Protein AF-A0AA40VW78-F1 (afdb_monomer_lite)

Organism: NCBI:txid2593771

Structure (mmCIF, N/CA/C/O backbone):
data_AF-A0AA40VW78-F1
#
_entry.id   AF-A0AA40VW78-F1
#
loop_
_atom_site.group_PDB
_atom_site.id
_atom_site.type_symbol
_atom_site.label_atom_id
_atom_site.label_alt_id
_atom_site.label_comp_id
_atom_site.label_asym_id
_atom_site.label_entity_id
_atom_site.label_seq_id
_atom_site.pdbx_PDB_ins_code
_atom_site.Cartn_x
_atom_site.Cartn_y
_atom_site.Cartn_z
_atom_site.occupancy
_atom_site.B_iso_or_equiv
_atom_site.auth_seq_id
_atom_site.auth_comp_id
_atom_site.auth_asym_id
_atom_site.auth_atom_id
_atom_site.pdbx_PDB_model_num
ATOM 1 N N . ASN A 1 1 ? 6.496 -16.916 -13.749 1.00 44.56 1 ASN A N 1
ATOM 2 C CA . ASN A 1 1 ? 7.208 -17.112 -12.480 1.00 44.56 1 ASN A CA 1
ATOM 3 C C . ASN A 1 1 ? 6.370 -16.490 -11.384 1.00 44.56 1 ASN A C 1
ATOM 5 O O . ASN A 1 1 ? 6.115 -15.294 -11.426 1.00 44.56 1 ASN A O 1
ATOM 9 N N . THR A 1 2 ? 5.797 -17.316 -10.520 1.00 48.09 2 THR A N 1
ATOM 10 C CA . THR A 1 2 ? 4.881 -16.899 -9.452 1.00 48.09 2 THR A CA 1
ATOM 11 C C . THR A 1 2 ? 5.730 -16.695 -8.213 1.00 48.09 2 THR A C 1
ATOM 13 O O . THR A 1 2 ? 6.367 -17.670 -7.852 1.00 48.09 2 THR A O 1
ATOM 16 N N . ASP A 1 3 ? 5.755 -15.486 -7.631 1.00 56.75 3 ASP A N 1
ATOM 17 C CA . ASP A 1 3 ? 6.332 -15.134 -6.312 1.00 56.75 3 ASP A CA 1
ATOM 18 C C . ASP A 1 3 ? 6.969 -16.338 -5.590 1.00 56.75 3 ASP A C 1
ATOM 20 O O . ASP A 1 3 ? 6.306 -16.991 -4.787 1.00 56.75 3 ASP A O 1
ATOM 24 N N . SER A 1 4 ? 8.203 -16.706 -5.968 1.00 52.81 4 SER A N 1
ATOM 25 C CA . SER A 1 4 ? 8.761 -18.046 -5.695 1.00 52.81 4 SER A CA 1
ATOM 26 C C . SER A 1 4 ? 8.919 -18.350 -4.199 1.00 52.81 4 SER A C 1
ATOM 28 O O . SER A 1 4 ? 9.077 -19.506 -3.821 1.00 52.81 4 SER A O 1
ATOM 30 N N . ASP A 1 5 ? 8.835 -17.311 -3.366 1.00 60.56 5 ASP A N 1
ATOM 31 C CA . ASP A 1 5 ? 8.954 -17.356 -1.907 1.00 60.56 5 ASP A CA 1
ATOM 32 C C . ASP A 1 5 ? 7.605 -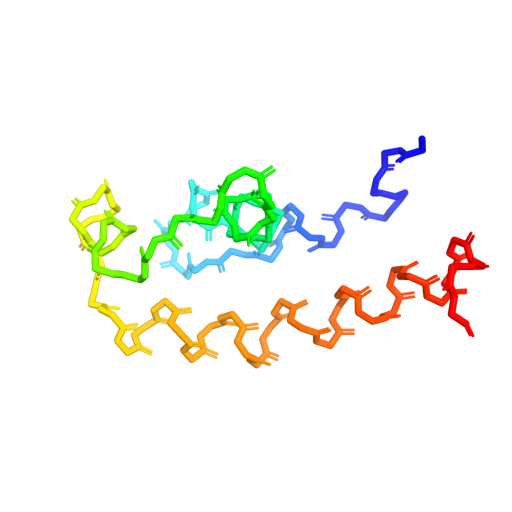17.140 -1.179 1.00 60.56 5 ASP A C 1
ATOM 34 O O . ASP A 1 5 ? 7.475 -17.397 0.014 1.00 60.56 5 ASP A O 1
ATOM 38 N N . GLY A 1 6 ? 6.560 -16.668 -1.872 1.00 70.25 6 GLY A N 1
ATOM 39 C CA . GLY A 1 6 ? 5.265 -16.336 -1.261 1.00 70.25 6 GLY A CA 1
ATOM 40 C C . GLY A 1 6 ? 5.283 -15.123 -0.315 1.00 70.25 6 GLY A C 1
ATOM 41 O O . GLY A 1 6 ? 4.252 -14.796 0.278 1.00 70.25 6 GLY A O 1
ATOM 42 N N . GLU A 1 7 ? 6.418 -14.438 -0.164 1.00 81.38 7 GLU A N 1
ATOM 43 C CA . GLU A 1 7 ? 6.614 -13.280 0.719 1.00 81.38 7 GLU A CA 1
ATOM 44 C C . GLU A 1 7 ? 5.612 -12.150 0.468 1.00 81.38 7 GLU A C 1
ATOM 46 O O . GLU A 1 7 ? 5.114 -11.532 1.417 1.00 81.38 7 GLU A O 1
ATOM 51 N N . LEU A 1 8 ? 5.264 -11.877 -0.795 1.00 84.44 8 LEU A N 1
ATOM 52 C CA . LEU A 1 8 ? 4.309 -10.814 -1.120 1.00 84.44 8 LEU A CA 1
ATOM 53 C C . LEU A 1 8 ? 2.876 -11.190 -0.727 1.00 84.44 8 LEU A C 1
ATOM 55 O O . LEU A 1 8 ? 2.091 -10.305 -0.377 1.00 84.44 8 LEU A O 1
ATOM 59 N N . ARG A 1 9 ? 2.537 -12.484 -0.766 1.00 85.31 9 ARG A N 1
ATOM 60 C CA . ARG A 1 9 ? 1.229 -13.013 -0.342 1.00 85.31 9 ARG A CA 1
ATOM 61 C C . ARG A 1 9 ? 1.114 -13.117 1.174 1.00 85.31 9 ARG A C 1
ATOM 63 O O . ARG A 1 9 ? 0.062 -12.802 1.723 1.00 85.31 9 ARG A O 1
ATOM 70 N N . HIS A 1 10 ? 2.182 -13.534 1.849 1.00 87.25 10 HIS A N 1
ATOM 71 C CA . HIS A 1 10 ? 2.208 -13.684 3.305 1.00 87.25 10 HIS A CA 1
ATOM 72 C C . HIS A 1 10 ? 2.360 -12.353 4.048 1.00 87.25 10 HIS A C 1
ATOM 74 O O . HIS A 1 10 ? 2.024 -12.265 5.228 1.00 87.25 10 HIS A O 1
ATOM 80 N N . THR A 1 11 ? 2.804 -11.297 3.367 1.00 90.62 11 THR A N 1
ATOM 81 C CA . THR A 1 11 ? 2.860 -9.951 3.940 1.00 90.62 11 THR A CA 1
ATOM 82 C C . THR A 1 11 ? 1.529 -9.235 3.735 1.00 90.62 11 THR A C 1
ATOM 84 O O . THR A 1 11 ? 1.263 -8.687 2.664 1.00 90.62 11 THR A O 1
ATOM 87 N N . TYR A 1 12 ? 0.701 -9.208 4.779 1.00 93.81 12 TYR A N 1
ATOM 88 C CA . TYR A 1 12 ? -0.616 -8.567 4.784 1.00 93.81 12 TYR A CA 1
ATOM 89 C C . TYR A 1 12 ? -0.817 -7.626 5.973 1.00 93.81 12 TYR A C 1
ATOM 91 O O . TYR A 1 12 ? -0.114 -7.700 6.986 1.00 93.81 12 TYR A O 1
ATOM 99 N N . ILE A 1 13 ? -1.776 -6.706 5.848 1.00 89.94 13 ILE A N 1
ATOM 100 C CA . ILE A 1 13 ? -2.167 -5.821 6.951 1.00 89.94 13 ILE A CA 1
ATOM 101 C C . ILE A 1 13 ? -2.759 -6.679 8.072 1.00 89.94 13 ILE A C 1
ATOM 103 O O . ILE A 1 13 ? -3.600 -7.533 7.822 1.00 89.94 13 ILE A O 1
ATOM 107 N N . LYS A 1 14 ? -2.334 -6.475 9.324 1.00 87.25 14 LYS A N 1
ATOM 108 C CA . LYS A 1 14 ? -2.748 -7.314 10.462 1.00 87.25 14 LYS A CA 1
ATOM 109 C C . LYS A 1 14 ? -4.275 -7.482 10.523 1.00 87.25 14 LYS A C 1
ATOM 111 O O . LYS A 1 14 ? -5.000 -6.499 10.626 1.00 87.25 14 LYS A O 1
ATOM 116 N N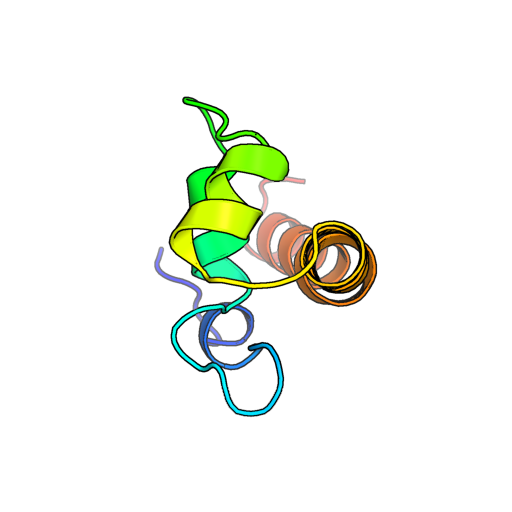 . GLY A 1 15 ? -4.736 -8.735 10.501 1.00 87.25 15 GLY A N 1
ATOM 117 C CA . GLY A 1 15 ? -6.164 -9.081 10.515 1.00 87.25 15 GLY A CA 1
ATOM 118 C C . GLY A 1 15 ? -6.879 -8.940 9.165 1.00 87.25 15 GLY A C 1
ATOM 119 O O . GLY A 1 15 ? -8.082 -9.160 9.105 1.00 87.25 15 GLY A O 1
ATOM 120 N N . ARG A 1 16 ? -6.154 -8.590 8.097 1.00 89.25 16 ARG A N 1
ATOM 121 C CA . ARG A 1 16 ? -6.660 -8.359 6.739 1.00 89.25 16 ARG A CA 1
ATOM 122 C C . ARG A 1 16 ? -5.813 -9.107 5.697 1.00 89.25 16 ARG A C 1
ATOM 124 O O . ARG A 1 16 ? -5.047 -8.479 4.967 1.00 89.25 16 ARG A O 1
ATOM 131 N N . PRO A 1 17 ? -5.897 -10.452 5.636 1.00 88.81 17 PRO A N 1
ATOM 132 C CA . PRO A 1 17 ? -5.165 -11.255 4.648 1.00 88.81 17 PRO A CA 1
ATOM 133 C C . PRO A 1 17 ? -5.604 -10.983 3.198 1.00 88.81 17 PRO A C 1
ATOM 135 O O . PRO A 1 17 ? -4.854 -11.249 2.257 1.00 88.81 17 PRO A O 1
ATOM 138 N N . ASP A 1 18 ? -6.799 -10.417 3.028 1.00 88.94 18 ASP A N 1
ATOM 139 C CA . ASP A 1 18 ? -7.337 -9.884 1.777 1.00 88.94 18 ASP A CA 1
ATOM 140 C C . ASP A 1 18 ? -6.519 -8.698 1.236 1.00 88.94 18 ASP A C 1
ATOM 142 O O . ASP A 1 18 ? -6.435 -8.508 0.023 1.00 88.94 18 ASP A O 1
ATOM 146 N N . VAL A 1 19 ? -5.843 -7.949 2.118 1.00 92.12 19 VAL A N 1
ATOM 147 C CA . VAL A 1 19 ? -5.006 -6.795 1.762 1.00 92.12 19 VAL A CA 1
ATOM 148 C C . VAL A 1 19 ? -3.531 -7.131 1.968 1.00 92.12 19 VAL A C 1
ATOM 150 O O . VAL A 1 19 ? -2.881 -6.703 2.929 1.00 92.12 19 VAL A O 1
ATOM 153 N N . ASN A 1 20 ? -2.998 -7.929 1.046 1.00 93.25 20 ASN A N 1
ATOM 154 C CA . ASN A 1 20 ? -1.582 -8.288 1.003 1.00 93.25 20 ASN A CA 1
ATOM 155 C C . ASN A 1 20 ? -0.787 -7.444 -0.003 1.00 93.25 20 ASN A C 1
ATOM 157 O O . ASN A 1 20 ? -1.341 -6.731 -0.847 1.00 93.25 20 ASN A O 1
ATOM 161 N N . CYS A 1 21 ? 0.540 -7.514 0.098 1.00 92.00 21 CYS A N 1
ATOM 162 C CA . CYS A 1 21 ? 1.418 -6.749 -0.774 1.00 92.00 21 CYS A CA 1
ATOM 163 C C . CYS A 1 21 ? 1.251 -7.109 -2.247 1.00 92.00 21 CYS A C 1
ATOM 165 O O . CYS A 1 21 ? 1.278 -6.205 -3.079 1.00 92.00 21 CYS A O 1
ATOM 167 N N . GLN A 1 22 ? 1.022 -8.382 -2.578 1.00 90.81 22 GLN A N 1
ATOM 168 C CA . GLN A 1 22 ? 0.764 -8.780 -3.960 1.00 90.81 22 GLN A CA 1
ATOM 169 C C . GLN A 1 22 ? -0.479 -8.075 -4.525 1.00 90.81 22 GLN A C 1
ATOM 171 O O . GLN A 1 22 ? -0.402 -7.491 -5.602 1.00 90.81 22 GLN A O 1
ATOM 176 N N . VAL A 1 23 ? -1.597 -8.083 -3.795 1.00 91.75 23 VAL A N 1
ATOM 177 C CA . VAL A 1 23 ? -2.855 -7.437 -4.209 1.00 91.75 23 VAL A CA 1
ATOM 178 C C . VAL A 1 23 ? -2.648 -5.942 -4.436 1.00 91.75 23 VAL A C 1
ATOM 180 O O . VAL A 1 23 ? -3.027 -5.422 -5.485 1.00 91.75 23 VAL A O 1
ATOM 183 N N . LEU A 1 24 ? -2.003 -5.251 -3.491 1.00 92.50 24 LEU A N 1
ATOM 184 C CA . LEU A 1 24 ? -1.761 -3.813 -3.615 1.00 92.50 24 LEU A CA 1
ATOM 185 C C . LEU A 1 24 ? -0.821 -3.475 -4.773 1.00 92.50 24 LEU A C 1
ATOM 187 O O . LEU A 1 24 ? -1.072 -2.513 -5.489 1.00 92.50 24 LEU A O 1
ATOM 191 N N . ILE A 1 25 ? 0.244 -4.254 -4.980 1.00 90.56 25 ILE A N 1
ATOM 192 C CA . ILE A 1 25 ? 1.157 -4.061 -6.114 1.00 90.56 25 ILE A CA 1
ATOM 193 C C . ILE A 1 25 ? 0.403 -4.258 -7.429 1.00 90.56 25 ILE A C 1
ATOM 195 O O . ILE A 1 25 ? 0.467 -3.388 -8.290 1.00 90.56 25 ILE A O 1
ATOM 199 N N . LEU A 1 26 ? -0.356 -5.349 -7.568 1.00 89.50 26 LEU A N 1
ATOM 200 C CA . LEU A 1 26 ? -1.117 -5.643 -8.784 1.00 89.50 26 LEU A CA 1
ATOM 201 C C . LEU A 1 26 ? -2.134 -4.548 -9.114 1.00 89.50 26 LEU A C 1
ATOM 203 O O . LEU A 1 26 ? -2.218 -4.141 -10.265 1.00 89.50 26 LEU A O 1
ATOM 207 N N . LYS A 1 27 ? -2.858 -4.027 -8.116 1.00 90.69 27 LYS A N 1
ATOM 208 C CA . LYS A 1 27 ? -3.823 -2.934 -8.318 1.00 90.69 27 LYS A CA 1
ATOM 209 C C . LYS A 1 27 ? -3.173 -1.583 -8.628 1.00 90.69 27 LYS A C 1
ATOM 211 O O . LYS A 1 27 ? -3.833 -0.689 -9.141 1.00 90.69 27 LYS A O 1
ATOM 216 N N . ARG A 1 28 ? -1.894 -1.404 -8.294 1.00 90.12 28 ARG A N 1
ATOM 217 C CA . ARG A 1 28 ? -1.125 -0.190 -8.609 1.00 90.12 28 ARG A CA 1
ATOM 218 C C . ARG A 1 28 ? -0.417 -0.278 -9.963 1.00 90.12 28 ARG A C 1
ATOM 220 O O . ARG A 1 28 ? 0.003 0.756 -10.476 1.00 90.12 28 ARG A O 1
ATOM 227 N N . LEU A 1 29 ? -0.266 -1.475 -10.532 1.00 85.56 29 LEU A N 1
ATOM 228 C CA . LEU A 1 29 ? 0.222 -1.659 -11.898 1.00 85.56 29 LEU A CA 1
ATOM 229 C C . LEU A 1 29 ? -0.884 -1.303 -12.906 1.00 85.56 29 LEU A C 1
ATOM 231 O O . LEU A 1 29 ? -2.056 -1.460 -12.581 1.00 85.56 29 LEU A O 1
ATOM 235 N N . PRO A 1 30 ? -0.547 -0.830 -14.120 1.00 79.75 30 PRO A N 1
ATOM 236 C CA . PRO A 1 30 ? -1.538 -0.374 -15.091 1.00 79.75 30 PRO A CA 1
ATOM 237 C C . PRO A 1 30 ? -2.612 -1.437 -15.402 1.00 79.75 30 PRO A C 1
ATOM 239 O O . PRO A 1 30 ? -2.243 -2.548 -15.796 1.00 79.75 30 PRO A O 1
ATOM 242 N N . PRO A 1 31 ? -3.916 -1.103 -15.290 1.00 80.88 31 PRO A N 1
ATOM 243 C CA . PRO A 1 31 ? -4.465 0.213 -14.940 1.00 80.88 31 PRO A CA 1
ATOM 244 C C . PRO A 1 31 ? -4.296 0.554 -13.449 1.00 80.88 31 PRO A C 1
ATOM 246 O O . PRO A 1 31 ? -4.739 -0.181 -12.573 1.00 80.88 31 PRO A O 1
ATOM 249 N N . GLU A 1 32 ? -3.668 1.699 -13.173 1.00 87.56 32 GLU A N 1
ATOM 250 C CA . GLU A 1 32 ? -3.364 2.137 -11.811 1.00 87.56 32 GLU A CA 1
ATOM 251 C C . GLU A 1 32 ? -4.649 2.526 -11.070 1.00 87.56 32 GLU A C 1
ATOM 253 O O . GLU A 1 32 ? -5.316 3.493 -11.435 1.00 87.56 32 GLU A O 1
ATOM 258 N N . ILE A 1 33 ? -4.960 1.809 -9.990 1.00 92.38 33 ILE A N 1
ATOM 259 C CA . ILE A 1 33 ? -6.035 2.168 -9.065 1.00 92.38 33 ILE A CA 1
ATOM 260 C C . ILE A 1 33 ? -5.506 3.186 -8.048 1.00 92.38 33 ILE A C 1
ATOM 262 O O . ILE A 1 33 ? -4.396 3.071 -7.499 1.00 92.38 33 ILE A O 1
ATOM 266 N N . SER A 1 34 ? -6.307 4.220 -7.795 1.00 92.50 34 SER A N 1
ATOM 267 C CA . SER A 1 34 ? -5.959 5.267 -6.839 1.00 92.50 34 SER A CA 1
ATOM 268 C C . SER A 1 34 ? -6.052 4.766 -5.392 1.00 92.50 34 SER A C 1
ATOM 270 O O . SER A 1 34 ? -6.855 3.898 -5.056 1.00 92.50 34 SER A O 1
ATOM 272 N N . TRP A 1 35 ? -5.275 5.357 -4.477 1.00 93.44 35 TRP A N 1
ATOM 273 C CA . TRP A 1 35 ? -5.385 5.022 -3.049 1.00 93.44 35 TRP A CA 1
ATOM 274 C C . TRP A 1 35 ? -6.775 5.282 -2.467 1.00 93.44 35 TRP A C 1
ATOM 276 O O . TRP A 1 35 ? -7.148 4.635 -1.495 1.00 93.44 35 TRP A O 1
ATOM 286 N N . ARG A 1 36 ? -7.519 6.231 -3.046 1.00 93.94 36 ARG A N 1
ATOM 287 C CA . ARG A 1 36 ? -8.890 6.545 -2.643 1.00 93.94 36 ARG A CA 1
ATOM 288 C C . ARG A 1 36 ? -9.817 5.367 -2.921 1.00 93.94 36 ARG A C 1
ATOM 290 O O . ARG A 1 36 ? -10.472 4.909 -1.999 1.00 93.94 36 ARG A O 1
ATOM 297 N N . GLU A 1 37 ? -9.783 4.830 -4.134 1.00 94.25 37 GLU A N 1
ATOM 298 C CA . GLU A 1 37 ? -10.618 3.682 -4.499 1.00 94.25 37 GLU A CA 1
ATOM 299 C C . GLU A 1 37 ? -10.249 2.430 -3.703 1.00 94.25 37 GLU A C 1
ATOM 301 O O . GLU A 1 37 ? -11.128 1.734 -3.218 1.00 94.25 37 GLU A O 1
ATOM 306 N N . LEU A 1 38 ? -8.955 2.177 -3.473 1.00 93.56 38 LEU A N 1
ATOM 307 C CA . LEU A 1 38 ? -8.523 1.067 -2.611 1.00 93.56 38 LEU A CA 1
ATOM 308 C C . LEU A 1 38 ? -8.982 1.256 -1.160 1.00 93.56 38 LEU A C 1
ATOM 310 O O . LEU A 1 38 ? -9.274 0.288 -0.464 1.00 93.56 38 LEU A O 1
ATOM 314 N N . SER A 1 39 ? -9.016 2.501 -0.689 1.00 94.56 39 SER A N 1
ATOM 315 C CA . SER A 1 39 ? -9.492 2.840 0.651 1.00 94.56 39 SER A CA 1
ATOM 316 C C . SER A 1 39 ? -10.981 2.547 0.804 1.00 94.56 39 SER A C 1
ATOM 318 O O . SER A 1 39 ? -11.377 2.015 1.838 1.00 94.56 39 SER A O 1
ATOM 320 N N . GLU A 1 40 ? -11.772 2.832 -0.230 1.00 95.19 40 GLU A N 1
ATOM 321 C CA . GLU A 1 40 ? -1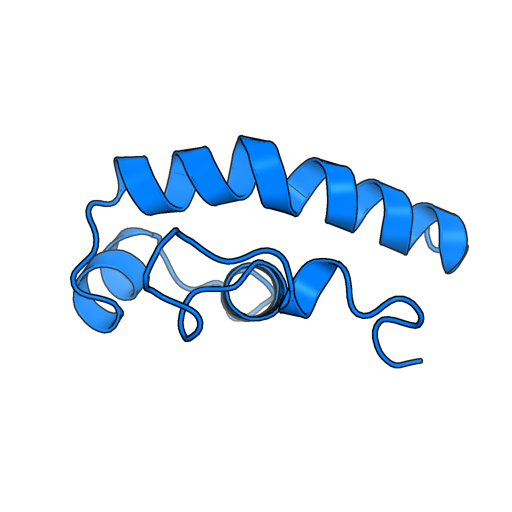3.199 2.511 -0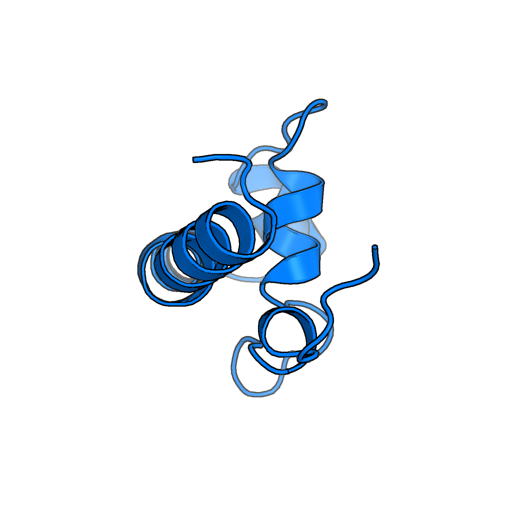.292 1.00 95.19 40 GLU A CA 1
ATOM 322 C C . GLU A 1 40 ? -13.435 1.002 -0.453 1.00 95.19 40 GLU A C 1
ATOM 324 O O . GLU A 1 40 ? -14.228 0.435 0.288 1.00 95.19 40 GLU A O 1
ATOM 329 N N . GLU A 1 41 ? -12.700 0.331 -1.347 1.00 93.50 41 GLU A N 1
ATOM 330 C CA . GLU A 1 41 ? -12.824 -1.112 -1.605 1.00 93.50 41 GLU A CA 1
ATOM 331 C C . GLU A 1 41 ? -12.478 -1.958 -0.375 1.00 93.50 41 GLU A C 1
ATOM 333 O O . GLU A 1 41 ? -13.163 -2.932 -0.072 1.00 93.50 41 GLU A O 1
ATOM 338 N N . PHE A 1 42 ? -11.409 -1.598 0.340 1.00 91.88 42 PHE A N 1
ATOM 339 C CA . PHE A 1 42 ? -10.946 -2.355 1.501 1.00 91.88 42 PHE A CA 1
ATOM 340 C C . PHE A 1 42 ? -11.450 -1.802 2.834 1.00 91.88 42 PHE A C 1
ATOM 342 O O . PHE A 1 42 ? -11.116 -2.374 3.875 1.00 91.88 42 PHE A O 1
ATOM 349 N N . GLU A 1 43 ? -12.211 -0.707 2.835 1.00 94.38 43 GLU A N 1
ATOM 350 C CA . GLU A 1 43 ? -12.656 -0.011 4.050 1.00 94.38 43 GLU A CA 1
ATOM 351 C C . GLU A 1 43 ? -11.483 0.301 5.005 1.00 94.38 43 GLU A C 1
ATOM 353 O O . GLU A 1 43 ? -11.565 0.166 6.228 1.00 94.38 43 GLU A O 1
ATOM 358 N N . LEU A 1 44 ? -10.335 0.677 4.435 1.00 93.25 44 LEU A N 1
ATOM 359 C CA . LEU A 1 44 ? -9.110 0.985 5.173 1.00 93.25 44 LEU A CA 1
ATOM 360 C C . LEU A 1 44 ? -8.694 2.427 4.925 1.00 93.25 44 LEU A C 1
ATOM 362 O O . LEU A 1 44 ? -8.752 2.876 3.786 1.00 93.25 44 LEU A O 1
ATOM 366 N N . PRO A 1 45 ? -8.180 3.154 5.930 1.00 94.81 45 PRO A N 1
ATOM 367 C CA . PRO A 1 45 ? -7.695 4.509 5.711 1.00 94.81 45 PRO A CA 1
ATOM 368 C C . PRO A 1 45 ? -6.582 4.555 4.654 1.00 94.81 45 PRO A C 1
ATOM 370 O O . PRO A 1 45 ? -5.620 3.788 4.726 1.00 94.81 45 PRO A O 1
ATOM 373 N N . ILE A 1 46 ? -6.651 5.528 3.739 1.00 95.00 46 ILE A N 1
ATOM 374 C CA . ILE A 1 46 ? -5.568 5.862 2.794 1.00 95.00 46 ILE A CA 1
ATOM 375 C C . ILE A 1 46 ? -4.171 5.846 3.449 1.00 95.00 46 ILE A C 1
ATOM 377 O O . ILE A 1 46 ? -3.288 5.189 2.893 1.00 95.00 46 ILE A O 1
ATOM 381 N N . PRO A 1 47 ? -3.919 6.503 4.608 1.00 95.06 47 PRO A N 1
ATOM 382 C CA . PRO A 1 47 ? -2.586 6.493 5.217 1.00 95.06 47 PRO A CA 1
ATOM 383 C C . PRO A 1 47 ? -2.129 5.098 5.661 1.00 95.06 47 PRO A C 1
ATOM 385 O O . PRO A 1 47 ? -0.927 4.836 5.676 1.00 95.06 47 PRO A O 1
ATOM 388 N N . THR A 1 48 ? -3.058 4.197 5.992 1.00 93.25 48 THR A N 1
ATOM 389 C CA . THR A 1 48 ? -2.755 2.800 6.327 1.00 93.25 48 THR A CA 1
ATOM 390 C C . THR A 1 48 ? -2.266 2.061 5.091 1.00 93.25 48 THR A C 1
ATOM 392 O O . THR A 1 48 ? -1.203 1.441 5.130 1.00 93.25 48 THR A O 1
ATOM 395 N N . LEU A 1 49 ? -3.003 2.178 3.982 1.00 94.31 49 LEU A N 1
ATOM 396 C CA . LEU A 1 49 ? -2.662 1.539 2.711 1.00 94.31 49 LEU A CA 1
ATOM 397 C C . LEU A 1 49 ? -1.335 2.064 2.153 1.00 94.31 49 LEU A C 1
ATOM 399 O O . LEU A 1 49 ? -0.450 1.273 1.830 1.00 94.31 49 LEU A O 1
ATOM 403 N N . SER A 1 50 ? -1.162 3.386 2.095 1.00 93.38 50 SER A N 1
ATOM 404 C CA . SER A 1 50 ? 0.045 4.001 1.538 1.00 93.38 50 SER A CA 1
ATOM 405 C C . SER A 1 50 ? 1.286 3.710 2.388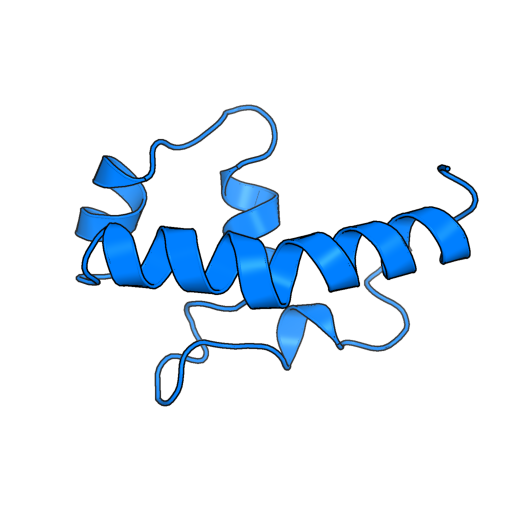 1.00 93.38 50 SER A C 1
ATOM 407 O O . SER A 1 50 ? 2.325 3.328 1.845 1.00 93.38 50 SER A O 1
ATOM 409 N N . SER A 1 51 ? 1.181 3.804 3.720 1.00 94.50 51 SER A N 1
ATOM 410 C CA . SER A 1 51 ? 2.294 3.493 4.627 1.00 94.50 51 SER A CA 1
ATOM 411 C C . SER A 1 51 ? 2.679 2.020 4.561 1.00 94.50 51 SER A C 1
ATOM 413 O O . SER A 1 51 ? 3.868 1.697 4.531 1.00 94.50 51 SER A O 1
ATOM 415 N N . PHE A 1 52 ? 1.691 1.121 4.525 1.00 94.06 52 PHE A N 1
ATOM 416 C CA . PHE A 1 52 ? 1.935 -0.309 4.373 1.00 94.06 52 PHE A CA 1
ATOM 417 C C . PHE A 1 52 ? 2.611 -0.607 3.032 1.00 94.06 52 PHE A C 1
ATOM 419 O O . PHE A 1 52 ? 3.654 -1.260 3.003 1.00 94.06 52 PHE A O 1
ATOM 426 N N . TYR A 1 53 ? 2.102 -0.041 1.937 1.00 93.19 53 TYR A N 1
ATOM 427 C CA . TYR A 1 53 ? 2.688 -0.204 0.611 1.00 93.19 53 TYR A CA 1
ATOM 428 C C . TYR A 1 53 ? 4.146 0.259 0.556 1.00 93.19 53 TYR A C 1
ATOM 430 O O . TYR A 1 53 ? 5.022 -0.478 0.102 1.00 93.19 53 TYR A O 1
ATOM 438 N N . GLN A 1 54 ? 4.432 1.453 1.076 1.00 92.69 54 GLN A N 1
ATOM 439 C CA . GLN A 1 54 ? 5.775 2.020 1.046 1.00 92.69 54 GLN A CA 1
ATOM 440 C C . GLN A 1 54 ? 6.764 1.238 1.920 1.00 92.69 54 GLN A C 1
ATOM 442 O O . GLN A 1 54 ? 7.903 1.023 1.511 1.00 92.69 54 GLN A O 1
ATOM 447 N N . ARG A 1 55 ? 6.351 0.827 3.126 1.00 93.19 55 ARG A N 1
ATOM 448 C CA . ARG A 1 55 ? 7.251 0.200 4.108 1.00 93.19 55 ARG A CA 1
ATOM 449 C C . ARG A 1 55 ? 7.390 -1.305 3.939 1.00 93.19 55 ARG A C 1
ATOM 451 O O . ARG A 1 55 ? 8.448 -1.837 4.246 1.00 93.19 55 ARG A O 1
ATOM 458 N N . GLN A 1 56 ? 6.334 -1.987 3.507 1.00 91.94 56 GLN A N 1
ATOM 459 C CA . GLN A 1 56 ? 6.305 -3.448 3.436 1.00 91.94 56 GLN A CA 1
ATOM 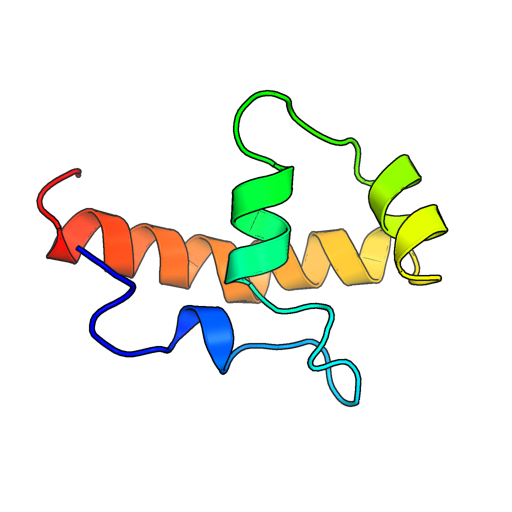460 C C . GLN A 1 56 ? 6.394 -3.951 1.998 1.00 91.94 56 GLN A C 1
ATOM 462 O O . GLN A 1 56 ? 7.154 -4.882 1.734 1.00 91.94 56 GLN A O 1
ATOM 467 N N . CYS A 1 57 ? 5.666 -3.325 1.071 1.00 91.50 57 CYS A N 1
ATOM 468 C CA . CYS A 1 57 ? 5.515 -3.853 -0.284 1.00 91.50 57 CYS A CA 1
ATOM 469 C C . CYS A 1 57 ? 6.631 -3.401 -1.226 1.00 91.50 57 CYS A C 1
ATOM 471 O O . CYS A 1 57 ? 7.201 -4.237 -1.915 1.00 91.50 57 CYS A O 1
ATOM 473 N N . LEU A 1 58 ? 7.017 -2.121 -1.219 1.00 89.69 58 LEU A N 1
ATOM 474 C CA . LEU A 1 58 ? 8.114 -1.617 -2.057 1.00 89.69 58 LEU A CA 1
ATOM 475 C C . LEU A 1 58 ? 9.471 -2.310 -1.831 1.00 89.69 58 LEU A C 1
ATOM 477 O O . LEU A 1 58 ? 10.088 -2.692 -2.827 1.00 89.69 58 LEU A O 1
ATOM 481 N N . PRO A 1 59 ? 9.985 -2.481 -0.594 1.00 90.38 59 PRO A N 1
ATOM 482 C CA . PRO A 1 59 ? 11.273 -3.150 -0.405 1.00 90.38 59 PRO A CA 1
ATOM 483 C C . PRO A 1 59 ? 11.233 -4.613 -0.864 1.00 90.38 59 PRO A C 1
ATOM 485 O O . PRO A 1 59 ? 12.189 -5.084 -1.477 1.00 90.38 59 PRO A O 1
ATOM 488 N N . ARG A 1 60 ? 10.109 -5.307 -0.650 1.00 88.44 60 ARG A N 1
ATOM 489 C CA . ARG A 1 60 ? 9.920 -6.688 -1.111 1.00 88.44 60 ARG A CA 1
ATOM 490 C C . ARG A 1 60 ? 9.796 -6.781 -2.623 1.00 88.44 60 ARG A C 1
ATOM 492 O O . ARG A 1 60 ? 10.446 -7.624 -3.221 1.00 88.44 60 ARG A O 1
ATOM 499 N N . LEU A 1 61 ? 9.055 -5.867 -3.246 1.00 87.00 61 LEU A N 1
ATOM 500 C CA . LEU A 1 61 ? 8.959 -5.766 -4.700 1.00 87.00 61 LEU A CA 1
ATOM 501 C C . LEU A 1 61 ? 10.334 -5.534 -5.335 1.00 87.00 61 LEU A C 1
ATOM 503 O O . LEU A 1 61 ? 10.654 -6.158 -6.338 1.00 87.00 61 LEU A O 1
ATOM 507 N N . ARG A 1 62 ? 11.169 -4.674 -4.738 1.00 86.44 62 ARG A N 1
ATOM 508 C CA . ARG A 1 62 ? 12.553 -4.469 -5.196 1.00 86.44 62 ARG A CA 1
ATOM 509 C C . ARG A 1 62 ? 13.391 -5.737 -5.064 1.00 86.44 62 ARG A C 1
ATOM 511 O O . ARG A 1 62 ? 14.133 -6.059 -5.985 1.00 86.44 62 ARG A O 1
ATOM 518 N N . SER A 1 63 ? 13.272 -6.447 -3.942 1.00 85.88 63 SER A N 1
ATOM 519 C CA . SER A 1 63 ? 13.965 -7.723 -3.736 1.00 85.88 63 SER A CA 1
ATOM 520 C C . SER A 1 63 ? 13.528 -8.766 -4.767 1.00 85.88 63 SER A C 1
ATOM 522 O O . SER A 1 63 ? 14.371 -9.400 -5.390 1.00 85.88 63 SER A O 1
ATOM 524 N N . PHE A 1 64 ? 12.220 -8.878 -5.008 1.00 84.69 64 PHE A N 1
ATOM 525 C CA . PHE A 1 64 ? 11.644 -9.751 -6.026 1.00 84.69 64 PHE A CA 1
ATOM 526 C C . PHE A 1 64 ? 12.153 -9.399 -7.430 1.00 84.69 64 PHE A C 1
ATOM 528 O O . PHE A 1 64 ? 12.670 -10.263 -8.127 1.00 84.69 64 PHE A O 1
ATOM 535 N N . ALA A 1 65 ? 12.098 -8.122 -7.821 1.00 82.38 65 ALA A N 1
ATOM 536 C CA . ALA A 1 65 ? 12.576 -7.673 -9.129 1.00 82.38 65 ALA A CA 1
ATOM 537 C C . ALA A 1 65 ? 14.070 -7.971 -9.342 1.00 82.38 65 ALA A C 1
ATOM 539 O O . ALA A 1 65 ? 14.460 -8.390 -10.428 1.00 82.38 65 ALA A O 1
ATOM 540 N N . LYS A 1 66 ? 14.894 -7.813 -8.298 1.00 83.50 66 LYS A N 1
ATOM 541 C CA . LYS A 1 66 ? 16.318 -8.168 -8.331 1.00 83.50 66 LYS A CA 1
ATOM 542 C C . LYS A 1 66 ? 16.536 -9.676 -8.501 1.00 83.50 66 LYS A C 1
ATOM 544 O O . LYS A 1 66 ? 17.422 -10.079 -9.246 1.00 83.50 66 LYS A O 1
ATOM 549 N N . LEU A 1 67 ? 15.752 -10.509 -7.812 1.00 80.38 67 LEU A N 1
ATOM 550 C CA . LEU A 1 67 ? 15.839 -11.972 -7.918 1.00 80.38 67 LEU A CA 1
ATOM 551 C C . LEU A 1 67 ? 15.403 -12.480 -9.297 1.00 80.38 67 LEU A C 1
ATOM 553 O O . LEU A 1 67 ? 16.025 -13.391 -9.833 1.00 80.38 67 LEU A O 1
ATOM 557 N N . GLU A 1 68 ? 14.383 -11.862 -9.888 1.00 77.75 68 GLU A N 1
ATOM 558 C CA . GLU A 1 68 ? 13.909 -12.181 -11.240 1.00 77.75 68 GLU A CA 1
ATOM 559 C C . GLU A 1 68 ? 14.814 -11.609 -12.352 1.00 77.75 68 GLU A C 1
ATOM 561 O O . GLU A 1 68 ? 14.557 -11.846 -13.530 1.00 77.75 68 GLU A O 1
ATOM 566 N N . GLY A 1 69 ? 15.868 -10.855 -12.011 1.00 77.31 69 GLY A N 1
ATOM 567 C CA . GLY A 1 69 ? 16.783 -10.246 -12.985 1.00 77.31 69 GLY A CA 1
ATOM 568 C C . GLY A 1 69 ? 16.170 -9.091 -13.788 1.00 77.31 69 GLY A C 1
ATOM 569 O O . GLY A 1 69 ? 16.642 -8.779 -14.878 1.00 77.31 69 GLY A O 1
ATOM 570 N N . LEU A 1 70 ? 15.111 -8.465 -13.267 1.00 68.94 70 LEU A N 1
ATOM 571 C CA . LEU A 1 70 ? 14.423 -7.321 -13.881 1.00 68.94 70 LEU A CA 1
ATOM 572 C C . LEU A 1 70 ? 15.080 -5.969 -13.539 1.00 68.94 70 LEU A C 1
ATOM 574 O O . LEU A 1 70 ? 14.634 -4.934 -14.035 1.00 68.94 70 LEU A O 1
ATOM 578 N N . LEU A 1 71 ? 16.089 -5.971 -12.662 1.00 56.09 71 LEU A N 1
ATOM 579 C CA . LEU A 1 71 ? 16.738 -4.800 -12.063 1.00 56.09 71 LEU A CA 1
ATOM 580 C C . LEU A 1 71 ? 18.228 -5.079 -11.856 1.00 56.09 71 LEU A C 1
ATOM 582 O O . LEU A 1 71 ? 19.035 -4.188 -12.198 1.00 56.09 71 LEU A O 1
#

Foldseek 3Di:
DPPPPCQQQPAADVVCSVGGLVVQVVCCPPVGDDLVVVCVVRVHDSCSNVVSNVPRNVVVVVVVCVVVVVD

Sequence (71 aa):
NTDSDGELRHTYIKGRPDVNCQVLILKRLPPEISWRELSEEFELPIPTLSSFYQRQCLPRLRSFAKLEGLL

pLDDT: mean 86.1, std 11.51, range [44.56, 95.19]

Radius of gyration: 12.03 Å; chains: 1; bounding box: 30×25×26 Å

Secondary structure (DSSP, 8-state):
---TT-HHHH-EETTEEEEEHHHHHHHHSSSPPPHHHHHHHHT--HHHHHHHIIIIIHHHHHHHHHHTT--